Protein AF-A0A0B2UQJ7-F1 (afdb_monomer)

InterPro domains:
  IPR016186 C-type lectin-like/link domain superfamily [G3DSA:3.10.100.10] (32-127)
  IPR016187 C-type lectin fold [SSF56436] (57-125)

pLDDT: mean 87.32, std 9.21, range [37.0, 96.75]

Nearest PDB structures (foldseek):
  2shp-assembly2_B  TM=3.578E-01  e=7.462E+00  Homo sapiens
  4bpc-assembly1_A  TM=3.597E-01  e=8.539E+00  Homo sapiens
  6bn5-assembly1_A  TM=3.570E-01  e=8.539E+00  Homo sapiens

Secondary structure (DSSP, 8-state):
-------HHHHHHHHHHTT----EEE---TT--SPPP---SPTT-EEESSTTHHHHHHHHHHHHH-PPPTT-EEEEETTTTEEEEEEE---SS---HHHHHHHHHHTT-------SHHHHHHHHHH-

Mean predicted aligned error: 7.18 Å

Organism: Toxocara canis (NCBI:txid6265)

Radius of gyration: 19.77 Å; Cα contacts (8 Å, |Δi|>4): 121; chains: 1; bounding box: 39×38×60 Å

Structure (mmCIF, N/CA/C/O backbone):
data_AF-A0A0B2UQJ7-F1
#
_entry.id   AF-A0A0B2UQJ7-F1
#
loop_
_atom_site.group_PDB
_atom_site.id
_atom_site.type_symbol
_atom_site.label_atom_id
_atom_site.label_alt_id
_atom_site.label_comp_id
_atom_site.label_asym_id
_atom_site.label_entity_id
_atom_site.label_seq_id
_atom_site.pdbx_PDB_ins_code
_atom_site.Cartn_x
_atom_site.Cartn_y
_atom_site.Cartn_z
_atom_site.occupancy
_atom_site.B_iso_or_equiv
_atom_site.auth_seq_id
_atom_site.auth_comp_id
_atom_site.auth_asym_id
_atom_site.auth_atom_id
_atom_site.pdbx_PDB_model_num
ATOM 1 N N . MET A 1 1 ? -12.294 -25.355 34.202 1.00 37.00 1 MET A N 1
ATOM 2 C CA . MET A 1 1 ? -11.357 -25.484 33.070 1.00 37.00 1 MET A CA 1
ATOM 3 C C . MET A 1 1 ? -10.940 -24.070 32.682 1.00 37.00 1 MET A C 1
ATOM 5 O O . MET A 1 1 ? -11.781 -23.326 32.201 1.00 37.00 1 MET A O 1
ATOM 9 N N . ARG A 1 2 ? -9.730 -23.628 33.051 1.00 46.50 2 ARG A N 1
ATOM 10 C CA . ARG A 1 2 ? -9.217 -22.312 32.633 1.00 46.50 2 ARG A CA 1
ATOM 11 C C . ARG A 1 2 ? -8.790 -22.459 31.174 1.00 46.50 2 ARG A C 1
ATOM 13 O O . ARG A 1 2 ? -7.950 -23.306 30.900 1.00 46.50 2 ARG A O 1
ATOM 20 N N . GLN A 1 3 ? -9.397 -21.707 30.258 1.00 55.34 3 GLN A N 1
ATOM 21 C CA . GLN A 1 3 ? -8.810 -21.520 28.933 1.00 55.34 3 GLN A CA 1
ATOM 22 C C . GLN A 1 3 ? -7.479 -20.799 29.145 1.00 55.34 3 GLN A C 1
ATOM 24 O O . GLN A 1 3 ? -7.462 -19.692 29.684 1.00 55.34 3 GLN A O 1
ATOM 29 N N . GLU A 1 4 ? -6.370 -21.444 28.791 1.00 61.19 4 GLU A N 1
ATOM 30 C CA . GLU A 1 4 ? -5.119 -20.728 28.572 1.00 61.19 4 GLU A CA 1
ATOM 31 C C . GLU A 1 4 ? -5.360 -19.791 27.391 1.00 61.19 4 GLU A C 1
ATOM 33 O O . GLU A 1 4 ? -5.547 -20.228 26.257 1.00 61.19 4 GLU A O 1
ATOM 38 N N . VAL A 1 5 ? -5.476 -18.498 27.682 1.00 62.97 5 VAL A N 1
ATOM 39 C CA . VAL A 1 5 ? -5.595 -17.477 26.647 1.00 62.97 5 VAL A CA 1
ATOM 40 C C . VAL A 1 5 ? -4.199 -17.325 26.055 1.00 62.97 5 VAL A C 1
ATOM 42 O O . VAL A 1 5 ? -3.311 -16.771 26.701 1.00 62.97 5 VAL A O 1
ATOM 45 N N . GLU A 1 6 ? -3.990 -17.903 24.871 1.00 73.88 6 GLU A N 1
ATOM 46 C CA . GLU A 1 6 ? -2.761 -17.743 24.092 1.00 73.88 6 GLU A CA 1
ATOM 47 C C . GLU A 1 6 ? -2.476 -16.238 23.915 1.00 73.88 6 GLU A C 1
ATOM 49 O O . GLU A 1 6 ? -3.387 -15.451 23.648 1.00 73.88 6 GLU A O 1
ATOM 54 N N . ASP A 1 7 ? -1.223 -15.831 24.145 1.00 86.12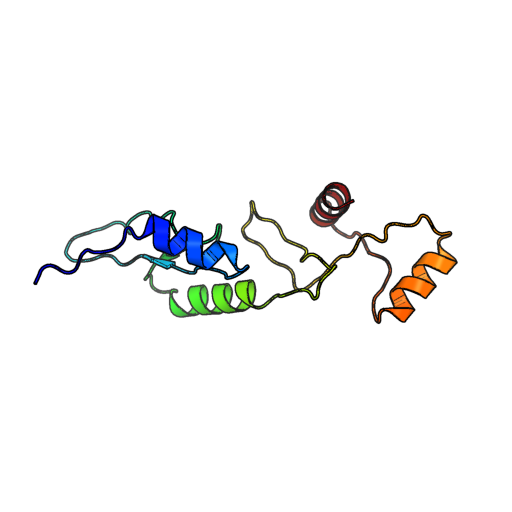 7 ASP A N 1
ATOM 55 C CA . ASP A 1 7 ? -0.800 -14.426 24.105 1.00 86.12 7 ASP A CA 1
ATOM 56 C C . ASP A 1 7 ? -1.174 -13.789 22.747 1.00 86.12 7 ASP A C 1
ATOM 58 O O . ASP A 1 7 ? -0.692 -14.261 21.709 1.00 86.12 7 ASP A O 1
ATOM 62 N N . PRO A 1 8 ? -2.001 -12.723 22.720 1.00 83.19 8 PRO A N 1
ATOM 63 C CA . PRO A 1 8 ? -2.429 -12.067 21.486 1.00 83.19 8 PRO A CA 1
ATOM 64 C C . PRO A 1 8 ? -1.275 -11.635 20.581 1.00 83.19 8 PRO A C 1
ATOM 66 O O . PRO A 1 8 ? -1.420 -11.672 19.360 1.00 83.19 8 PRO A O 1
ATOM 69 N N . CYS A 1 9 ? -0.123 -11.272 21.155 1.00 86.12 9 CYS A N 1
ATOM 70 C CA . CYS A 1 9 ? 1.064 -10.912 20.384 1.00 86.12 9 CYS A CA 1
ATOM 71 C C . CYS A 1 9 ? 1.607 -12.109 19.596 1.00 86.12 9 CYS A C 1
ATOM 73 O O . CYS A 1 9 ? 1.937 -11.972 18.422 1.00 86.12 9 CYS A O 1
ATOM 75 N N . ARG A 1 10 ? 1.636 -13.304 20.201 1.00 87.00 10 ARG A N 1
ATOM 76 C CA . ARG A 1 10 ? 2.077 -14.532 19.518 1.00 87.00 10 ARG A CA 1
ATOM 77 C C . ARG A 1 10 ? 1.137 -14.925 18.386 1.00 87.00 10 ARG A C 1
ATOM 79 O O . ARG A 1 10 ? 1.602 -15.308 17.315 1.00 87.00 10 ARG A O 1
ATOM 86 N N . ILE A 1 11 ? -0.173 -14.806 18.608 1.00 87.19 11 ILE A N 1
ATOM 87 C CA . ILE A 1 11 ? -1.174 -15.065 17.565 1.00 87.19 11 ILE A CA 1
ATOM 88 C C . ILE A 1 11 ? -0.992 -14.079 16.408 1.00 87.19 11 ILE A C 1
ATOM 90 O O . ILE A 1 11 ? -0.996 -14.494 15.251 1.00 87.19 11 ILE A O 1
ATOM 94 N N . ALA A 1 12 ? -0.808 -12.792 16.714 1.00 87.88 12 ALA A N 1
ATOM 95 C CA . ALA A 1 12 ? -0.607 -11.758 15.709 1.00 87.88 12 ALA A CA 1
ATOM 96 C C . ALA A 1 12 ? 0.630 -12.033 14.845 1.00 87.88 12 ALA A C 1
ATOM 98 O O . ALA A 1 12 ? 0.507 -12.042 13.622 1.00 87.88 12 ALA A O 1
ATOM 99 N N . THR A 1 13 ? 1.774 -12.353 15.464 1.00 87.06 13 THR A N 1
ATOM 100 C CA . THR A 1 13 ? 3.001 -12.715 14.739 1.00 87.06 13 THR A CA 1
ATOM 101 C C . THR A 1 13 ? 2.744 -13.862 13.765 1.00 87.06 13 THR A C 1
ATOM 103 O O . THR A 1 13 ? 2.984 -13.703 12.569 1.00 87.06 13 THR A O 1
ATOM 106 N N . ARG A 1 14 ? 2.154 -14.968 14.245 1.00 86.56 14 ARG A N 1
ATOM 107 C CA . ARG A 1 14 ? 1.838 -16.147 13.420 1.00 86.56 14 ARG A CA 1
ATOM 108 C C . ARG A 1 14 ? 0.937 -15.804 12.232 1.00 86.56 14 ARG A C 1
ATOM 110 O O . ARG A 1 14 ? 1.175 -16.282 11.132 1.00 86.56 14 ARG A O 1
ATOM 117 N N . LEU A 1 15 ? -0.087 -14.971 12.433 1.00 86.75 15 LEU A N 1
ATOM 118 C CA . LEU A 1 15 ? -0.978 -14.561 11.343 1.00 86.75 15 LEU A CA 1
ATOM 119 C C . LEU A 1 15 ? -0.227 -13.755 10.277 1.00 86.75 15 LEU A C 1
ATOM 121 O O . LEU A 1 15 ? -0.447 -13.973 9.090 1.00 86.75 15 LEU A O 1
ATOM 125 N N . THR A 1 16 ? 0.665 -12.851 10.683 1.00 84.75 16 THR A N 1
ATOM 126 C CA . THR A 1 16 ? 1.391 -11.969 9.754 1.00 84.75 16 THR A CA 1
ATOM 127 C C . THR A 1 16 ? 2.549 -12.639 9.004 1.00 84.75 16 THR A C 1
ATOM 129 O O . THR A 1 16 ? 2.929 -12.149 7.943 1.00 84.75 16 THR A O 1
ATOM 132 N N . GLU A 1 17 ? 3.093 -13.757 9.499 1.00 80.12 17 GLU A N 1
ATOM 133 C CA . GLU A 1 17 ? 4.189 -14.497 8.841 1.00 80.12 17 GLU A CA 1
ATOM 134 C C . GLU A 1 17 ? 3.795 -15.064 7.464 1.00 80.12 17 GLU A C 1
ATOM 136 O O . GLU A 1 17 ? 4.634 -15.195 6.576 1.00 80.12 17 GLU A O 1
ATOM 141 N N . GLU A 1 18 ? 2.509 -15.341 7.247 1.00 72.25 18 GLU A N 1
ATOM 142 C CA . GLU A 1 18 ? 1.984 -15.936 6.011 1.00 72.25 18 GLU A CA 1
ATOM 143 C C . GLU A 1 18 ? 1.551 -14.887 4.963 1.00 72.25 18 GLU A C 1
ATOM 145 O O . GLU A 1 18 ? 0.660 -15.140 4.155 1.00 72.25 18 GLU A O 1
ATOM 150 N N . ASN A 1 19 ? 2.156 -13.691 4.963 1.00 74.56 19 ASN A N 1
ATOM 151 C CA . ASN A 1 19 ? 1.747 -12.537 4.139 1.00 74.56 19 ASN A CA 1
ATOM 152 C C . ASN A 1 19 ? 0.298 -12.057 4.384 1.00 74.56 19 ASN A C 1
ATOM 154 O O . ASN A 1 19 ? -0.242 -11.298 3.574 1.00 74.56 19 ASN A O 1
ATOM 158 N N . ASN A 1 20 ? -0.338 -12.449 5.492 1.00 84.19 20 ASN A N 1
ATOM 159 C CA . ASN A 1 20 ? -1.658 -11.927 5.833 1.00 84.19 20 ASN A CA 1
ATOM 160 C C . ASN A 1 20 ? -1.557 -10.518 6.427 1.00 84.19 20 ASN A C 1
ATOM 162 O O . ASN A 1 20 ? -0.611 -10.166 7.136 1.00 84.19 20 ASN A O 1
ATOM 166 N N . VAL A 1 21 ? -2.602 -9.727 6.195 1.00 89.19 21 VAL A N 1
ATOM 167 C CA . VAL A 1 21 ? -2.782 -8.412 6.810 1.00 89.19 21 VAL A CA 1
ATOM 168 C C . VAL A 1 21 ? -3.697 -8.538 8.026 1.00 89.19 21 VAL A C 1
ATOM 170 O O . VAL A 1 21 ? -4.852 -8.946 7.903 1.00 89.19 21 VAL A O 1
ATOM 173 N N . LEU A 1 22 ? -3.207 -8.139 9.200 1.00 92.12 22 LEU A N 1
ATOM 174 C CA . LEU A 1 22 ? -3.979 -8.113 10.439 1.00 92.12 22 LEU A CA 1
ATOM 175 C C . LEU A 1 22 ? -4.545 -6.712 10.693 1.00 92.12 22 LEU A C 1
ATOM 177 O O . LEU A 1 22 ? -3.819 -5.787 11.062 1.00 92.12 22 LEU A O 1
ATOM 181 N N . ILE A 1 23 ? -5.862 -6.579 10.529 1.00 92.81 23 ILE A N 1
ATOM 182 C CA . ILE A 1 23 ? -6.622 -5.362 10.836 1.00 92.81 23 ILE A CA 1
ATOM 183 C C . ILE A 1 23 ? -7.169 -5.458 12.260 1.00 92.81 23 ILE A C 1
ATOM 185 O O . ILE A 1 23 ? -7.803 -6.450 12.618 1.00 92.81 23 ILE A O 1
ATOM 189 N N . THR A 1 24 ? -6.983 -4.412 13.068 1.00 93.38 24 THR A N 1
ATOM 190 C CA . THR A 1 24 ? -7.561 -4.343 14.420 1.00 93.38 24 THR A CA 1
ATOM 191 C C . THR A 1 24 ? -8.493 -3.157 14.571 1.00 93.38 24 THR A C 1
ATOM 193 O O . THR A 1 24 ? -8.196 -2.066 14.087 1.00 93.38 24 THR A O 1
ATOM 196 N N . VAL A 1 25 ? -9.580 -3.344 15.322 1.00 93.12 25 VAL A N 1
ATOM 197 C CA . VAL A 1 25 ? -10.526 -2.276 15.663 1.00 93.12 25 VAL A CA 1
ATOM 198 C C . VAL A 1 25 ? -10.505 -2.041 17.169 1.00 93.12 25 VAL A C 1
ATOM 200 O O . VAL A 1 25 ? -10.993 -2.858 17.948 1.00 93.12 25 VAL A O 1
ATOM 203 N N . ALA A 1 26 ? -9.939 -0.917 17.599 1.00 92.19 26 ALA A N 1
ATOM 204 C CA . ALA A 1 26 ? -9.906 -0.545 19.006 1.00 92.19 26 ALA A CA 1
ATOM 205 C C . ALA A 1 26 ? -11.299 -0.115 19.491 1.00 92.19 26 ALA A C 1
ATOM 207 O O . ALA A 1 26 ? -11.921 0.793 18.933 1.00 92.19 26 ALA A O 1
ATOM 208 N N . MET A 1 27 ? -11.772 -0.731 20.573 1.00 89.88 27 MET A N 1
ATOM 209 C CA . MET A 1 27 ? -13.057 -0.421 21.201 1.00 89.88 27 MET A CA 1
ATOM 210 C C . MET A 1 27 ? -12.843 0.264 22.556 1.00 89.88 27 MET A C 1
ATOM 212 O O . MET A 1 27 ? -11.921 -0.078 23.292 1.00 89.88 27 MET A O 1
ATOM 216 N N . LYS A 1 28 ? -13.702 1.233 22.890 1.00 89.31 28 LYS A N 1
ATOM 217 C CA . LYS A 1 28 ? -13.804 1.809 24.241 1.00 89.31 28 LYS A CA 1
ATOM 218 C C . LYS A 1 28 ? -14.906 1.082 24.989 1.00 89.31 28 LYS A C 1
ATOM 220 O O . LYS A 1 28 ? -16.004 0.944 24.454 1.00 89.31 28 LYS A O 1
ATOM 225 N N . PHE A 1 29 ? -14.644 0.696 26.231 1.00 83.25 29 PHE A N 1
ATOM 226 C CA . PHE A 1 29 ? -15.663 0.118 27.102 1.00 83.25 29 PHE A CA 1
ATOM 227 C C . PHE A 1 29 ? -15.838 0.961 28.370 1.00 83.25 29 PHE A C 1
ATOM 229 O O . PHE A 1 29 ? -14.896 1.570 28.884 1.00 83.25 29 PHE A O 1
ATOM 236 N N . GLY A 1 30 ? -17.068 1.007 28.884 1.00 81.69 30 GLY A N 1
ATOM 237 C CA . GLY A 1 30 ? -17.402 1.750 30.099 1.00 81.69 30 GLY A CA 1
ATOM 238 C C . GLY A 1 30 ? -17.174 3.260 29.965 1.00 81.69 30 GLY A C 1
ATOM 239 O O . GLY A 1 30 ? -17.615 3.882 29.004 1.00 81.69 30 GLY A O 1
ATOM 240 N N . LYS A 1 31 ? -16.498 3.861 30.952 1.00 81.31 31 LYS A N 1
ATOM 241 C CA . LYS A 1 31 ? -16.249 5.316 31.033 1.00 81.31 31 LYS A CA 1
ATOM 242 C C . LYS A 1 31 ? -14.942 5.765 30.355 1.00 81.31 31 LYS A C 1
ATOM 244 O O . LYS A 1 31 ? -14.476 6.875 30.607 1.00 81.31 31 LYS A O 1
ATOM 249 N N . GLN A 1 32 ? -14.315 4.917 29.537 1.00 84.38 32 GLN A N 1
ATOM 250 C CA . GLN A 1 32 ? -13.067 5.268 28.854 1.00 84.38 32 GLN A CA 1
ATOM 251 C C . GLN A 1 32 ? -13.284 6.384 27.827 1.00 84.38 32 GLN A C 1
ATOM 253 O O . GLN A 1 32 ? -14.090 6.256 26.908 1.00 84.38 32 GLN A O 1
ATOM 258 N N . GLN A 1 33 ? -12.516 7.469 27.951 1.00 83.00 33 GLN A N 1
ATOM 259 C CA . GLN A 1 33 ? -12.567 8.584 26.999 1.00 83.00 33 GLN A CA 1
ATOM 260 C C . GLN A 1 33 ? -11.677 8.362 25.766 1.00 83.00 33 GLN A C 1
ATOM 262 O O . GLN A 1 33 ? -11.979 8.880 24.689 1.00 83.00 33 GLN A O 1
ATOM 267 N N . LEU A 1 34 ? -10.617 7.552 25.887 1.00 86.44 34 LEU A N 1
ATOM 268 C CA . LEU A 1 34 ? -9.620 7.286 24.841 1.00 86.44 34 LEU A CA 1
ATOM 269 C C . LEU A 1 34 ? -9.641 5.818 24.407 1.00 86.44 34 LEU A C 1
ATOM 271 O O . LEU A 1 34 ? -9.929 4.938 25.213 1.00 86.44 34 LEU A O 1
ATOM 275 N N . PHE A 1 35 ? -9.410 5.576 23.111 1.00 87.62 35 PHE A N 1
ATOM 276 C CA . PHE A 1 35 ? -9.304 4.216 22.584 1.00 87.62 35 PHE A CA 1
ATOM 277 C C . PHE A 1 35 ? -8.005 3.596 23.108 1.00 87.62 35 PHE A C 1
ATOM 279 O O . PHE A 1 35 ? -7.009 4.320 23.225 1.00 87.62 35 PHE A O 1
ATOM 286 N N . PRO A 1 36 ? -7.987 2.292 23.424 1.00 84.94 36 PRO A N 1
ATOM 287 C CA . PRO A 1 36 ? -6.745 1.622 23.770 1.00 84.94 36 PRO A CA 1
ATOM 288 C C . PRO A 1 36 ? -5.779 1.703 22.585 1.00 84.94 36 PRO A C 1
ATOM 290 O O . PRO A 1 36 ? -6.174 1.502 21.434 1.00 84.94 36 PRO A O 1
ATOM 293 N N . LYS A 1 37 ? -4.508 2.000 22.868 1.00 79.31 37 LYS A N 1
ATOM 294 C CA . LYS A 1 37 ? -3.448 1.823 21.874 1.00 79.31 37 LYS A CA 1
ATOM 295 C C . LYS A 1 37 ? -3.228 0.326 21.693 1.00 79.31 37 LYS A C 1
ATOM 297 O O . LYS A 1 37 ? -3.125 -0.397 22.680 1.00 79.31 37 LYS A O 1
ATOM 302 N N . ASN A 1 38 ? -3.196 -0.119 20.445 1.00 72.12 38 ASN A N 1
ATOM 303 C CA . ASN A 1 38 ? -2.926 -1.504 20.100 1.00 72.12 38 ASN A CA 1
ATOM 304 C C . ASN A 1 38 ? -1.866 -1.539 18.998 1.00 72.12 38 ASN A C 1
ATOM 306 O O . ASN A 1 38 ? -2.022 -0.880 17.972 1.00 72.12 38 ASN A O 1
ATOM 310 N N . GLU A 1 39 ? -0.794 -2.280 19.230 1.00 80.62 39 GLU A N 1
ATOM 311 C CA . GLU A 1 39 ? 0.352 -2.378 18.322 1.00 80.62 39 GLU A CA 1
ATOM 312 C C . GLU A 1 39 ? 0.473 -3.779 17.705 1.00 80.62 39 GLU A C 1
ATOM 314 O O . GLU A 1 39 ? 1.444 -4.059 17.018 1.00 80.62 39 GLU A O 1
ATOM 319 N N . ILE A 1 40 ? -0.523 -4.655 17.905 1.00 88.50 40 ILE A N 1
ATOM 320 C CA . ILE A 1 40 ? -0.513 -6.011 17.328 1.00 88.50 40 ILE A CA 1
ATOM 321 C C . ILE A 1 40 ? -0.955 -6.048 15.859 1.00 88.50 40 ILE A C 1
ATOM 323 O O . ILE A 1 40 ? -0.782 -7.065 15.201 1.00 88.50 40 ILE A O 1
ATOM 327 N N . ALA A 1 41 ? -1.578 -4.982 15.350 1.00 90.38 41 ALA A N 1
ATOM 328 C CA . ALA A 1 41 ? -1.990 -4.911 13.951 1.00 90.38 41 ALA A CA 1
ATOM 329 C C . ALA A 1 41 ? -0.776 -4.868 13.021 1.00 90.38 41 ALA A C 1
ATOM 331 O O . ALA A 1 41 ? 0.287 -4.369 13.393 1.00 90.38 41 ALA A O 1
ATOM 332 N N . THR A 1 42 ? -0.968 -5.260 11.762 1.00 89.44 42 THR A N 1
ATOM 333 C CA . THR A 1 42 ? -0.018 -4.882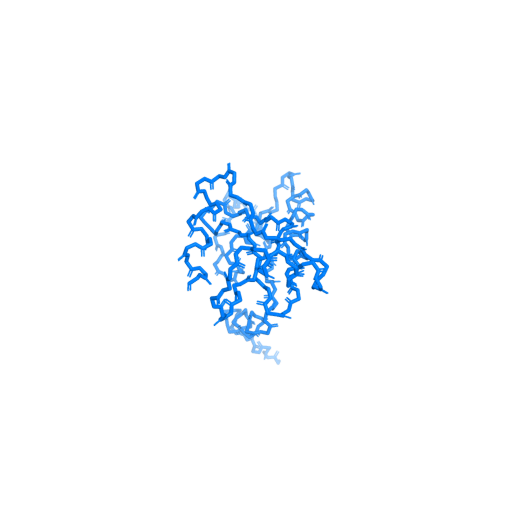 10.713 1.00 89.44 42 THR A CA 1
ATOM 334 C C . THR A 1 42 ? 0.122 -3.350 10.708 1.00 89.44 42 THR A C 1
ATOM 336 O O . THR A 1 42 ? -0.897 -2.655 10.854 1.00 89.44 42 THR A O 1
ATOM 339 N N . PRO A 1 43 ? 1.339 -2.788 10.544 1.00 88.31 43 PRO A N 1
ATOM 340 C CA . PRO A 1 43 ? 1.525 -1.343 10.469 1.00 88.31 43 PRO A CA 1
ATOM 341 C C . PRO A 1 43 ? 0.511 -0.702 9.518 1.00 88.31 43 PRO A C 1
ATOM 343 O O . PRO A 1 43 ? 0.228 -1.242 8.447 1.00 88.31 43 PRO A O 1
ATOM 346 N N . CYS A 1 44 ? -0.070 0.427 9.934 1.00 89.31 44 CYS A N 1
ATOM 347 C CA . CYS A 1 44 ? -1.127 1.150 9.217 1.00 89.31 44 CYS A CA 1
ATOM 348 C C . CYS A 1 44 ? -2.528 0.507 9.170 1.00 89.31 44 CYS A C 1
ATOM 350 O O . CYS A 1 44 ? -3.423 1.094 8.555 1.00 89.31 44 CYS A O 1
ATOM 352 N N . PHE A 1 45 ? -2.763 -0.632 9.829 1.00 92.00 45 PHE A N 1
ATOM 353 C CA . PHE A 1 45 ? -4.068 -1.318 9.861 1.00 92.00 45 PHE A CA 1
ATOM 354 C C . PHE A 1 45 ? -4.757 -1.326 11.233 1.00 92.00 45 PHE A C 1
ATOM 356 O O . PHE A 1 45 ? -5.713 -2.071 11.455 1.00 92.00 45 PHE A O 1
ATOM 363 N N . ASN A 1 46 ? -4.322 -0.462 12.151 1.00 92.69 46 ASN A N 1
ATOM 364 C CA . ASN A 1 46 ? -5.066 -0.202 13.377 1.00 92.69 46 ASN A CA 1
ATOM 365 C C . ASN A 1 46 ? -6.082 0.929 13.153 1.00 92.69 46 ASN A C 1
ATOM 367 O O . ASN A 1 46 ? -5.706 2.045 12.794 1.00 92.69 46 ASN A O 1
ATOM 371 N N . ILE A 1 47 ? -7.363 0.642 13.376 1.00 93.75 47 ILE A N 1
ATOM 372 C CA . ILE A 1 47 ? -8.455 1.617 13.325 1.00 93.75 47 ILE A CA 1
ATOM 373 C C . ILE A 1 47 ? -9.209 1.643 14.655 1.00 93.75 47 ILE A C 1
ATOM 375 O O . ILE A 1 47 ? -9.060 0.770 15.507 1.00 93.75 47 ILE A O 1
ATOM 379 N N . THR A 1 48 ? -10.047 2.657 14.852 1.00 93.56 48 THR A N 1
ATOM 380 C CA . THR A 1 48 ? -10.848 2.794 16.075 1.00 93.56 48 THR A CA 1
ATOM 381 C C . THR A 1 48 ? -12.330 2.657 15.767 1.00 93.56 48 THR A C 1
ATOM 383 O O . THR A 1 48 ? -12.778 3.007 14.677 1.00 93.56 48 THR A O 1
ATOM 386 N N . ASN A 1 49 ? -13.111 2.189 16.740 1.00 92.44 49 ASN A N 1
ATOM 387 C CA . ASN A 1 49 ? -14.568 2.129 16.639 1.00 92.44 49 ASN A CA 1
ATOM 388 C C . ASN A 1 49 ? -15.206 3.523 16.825 1.00 92.44 49 ASN A C 1
ATOM 390 O O . ASN A 1 49 ? -15.943 3.771 17.781 1.00 92.44 49 ASN A O 1
ATOM 394 N N . GLY A 1 50 ? -14.824 4.471 15.966 1.00 89.62 50 GLY A N 1
ATOM 395 C CA . GLY A 1 50 ? -15.355 5.831 15.909 1.00 89.62 50 GLY A CA 1
ATOM 396 C C . GLY A 1 50 ? -16.568 5.957 14.982 1.00 89.62 50 GLY A C 1
ATOM 397 O O . GLY A 1 50 ? -17.111 4.971 14.492 1.00 89.62 50 GLY A O 1
ATOM 398 N N . ARG A 1 51 ? -16.985 7.199 14.697 1.00 91.62 51 ARG A N 1
ATOM 399 C CA . ARG A 1 51 ? -18.132 7.483 13.807 1.00 91.62 51 ARG A CA 1
ATOM 400 C C . ARG A 1 51 ? -17.915 7.007 12.364 1.00 91.62 51 ARG A C 1
ATOM 402 O O . ARG A 1 51 ? -18.886 6.732 11.672 1.00 91.62 51 ARG A O 1
ATOM 409 N N . THR A 1 52 ? -16.661 6.921 11.929 1.00 94.50 52 THR A N 1
ATOM 410 C CA . THR A 1 52 ? -16.242 6.576 10.562 1.00 94.50 52 THR A CA 1
ATOM 411 C C . THR A 1 52 ? -15.789 5.124 10.421 1.00 94.50 52 THR A C 1
ATOM 413 O O . THR A 1 52 ? -15.328 4.748 9.351 1.00 94.50 52 THR A O 1
ATOM 416 N N . VAL A 1 53 ? -15.961 4.280 11.451 1.00 94.38 53 VAL A N 1
ATOM 417 C CA . VAL A 1 53 ? -15.405 2.912 11.485 1.00 94.38 53 VAL A CA 1
ATOM 418 C C . VAL A 1 53 ? -15.752 2.078 10.250 1.00 94.38 53 VAL A C 1
ATOM 420 O O . VAL A 1 53 ? -14.908 1.335 9.768 1.00 94.38 53 VAL A O 1
ATOM 423 N N . ALA A 1 54 ? -16.962 2.222 9.700 1.00 95.12 54 ALA A N 1
ATOM 424 C CA . ALA A 1 54 ? -17.367 1.502 8.495 1.00 95.12 54 ALA A CA 1
ATOM 425 C C . ALA A 1 54 ? -16.547 1.926 7.262 1.00 95.12 54 ALA A C 1
ATOM 427 O O . ALA A 1 54 ? -16.094 1.073 6.503 1.00 95.12 54 ALA A O 1
ATOM 428 N N . GLN A 1 55 ? -16.320 3.232 7.091 1.00 95.75 55 GLN A N 1
ATOM 429 C CA . GLN A 1 55 ? -15.516 3.789 5.999 1.00 95.75 55 GLN A CA 1
ATOM 430 C C . GLN A 1 55 ? -14.035 3.449 6.183 1.00 95.75 55 GLN A C 1
ATOM 432 O O . GLN A 1 55 ? -13.369 3.047 5.231 1.00 95.75 55 GLN A O 1
ATOM 437 N N . ASP A 1 56 ? -13.537 3.555 7.416 1.00 94.19 56 ASP A N 1
ATOM 438 C CA . ASP A 1 56 ? -12.154 3.229 7.755 1.00 94.19 56 ASP A CA 1
ATOM 439 C C . ASP A 1 56 ? -11.875 1.742 7.511 1.00 94.19 56 ASP A C 1
ATOM 441 O O . ASP A 1 56 ? -10.889 1.395 6.864 1.00 94.19 56 ASP A O 1
ATOM 445 N N . LEU A 1 57 ? -12.775 0.858 7.954 1.00 94.56 57 LEU A N 1
ATOM 446 C CA . LEU A 1 57 ? -12.669 -0.580 7.724 1.00 94.56 57 LEU A CA 1
ATOM 447 C C . LEU A 1 57 ? -12.741 -0.919 6.234 1.00 94.56 57 LEU A C 1
ATOM 449 O O . LEU A 1 57 ? -11.921 -1.699 5.759 1.00 94.56 57 LEU A O 1
ATOM 453 N N . GLN A 1 58 ? -13.667 -0.311 5.485 1.00 94.06 58 GLN A N 1
ATOM 454 C CA . GLN A 1 58 ? -13.751 -0.498 4.036 1.00 94.06 58 GLN A CA 1
ATOM 455 C C . GLN A 1 58 ? -12.440 -0.095 3.352 1.00 94.06 58 GLN A C 1
ATOM 457 O O . GLN A 1 58 ? -11.901 -0.875 2.569 1.00 94.06 58 GLN A O 1
ATOM 462 N N . LYS A 1 59 ? -11.887 1.077 3.692 1.00 91.69 59 LYS A N 1
ATOM 463 C CA . LYS A 1 59 ? -10.596 1.535 3.165 1.00 91.69 59 LYS A CA 1
ATOM 464 C C . LYS A 1 59 ? -9.478 0.547 3.496 1.00 91.69 59 LYS A C 1
ATOM 466 O O . LYS A 1 59 ? -8.713 0.187 2.612 1.00 91.69 59 LYS A O 1
ATOM 471 N N . LYS A 1 60 ? -9.415 0.048 4.735 1.00 92.00 60 LYS A N 1
ATOM 472 C CA . LYS A 1 60 ? -8.406 -0.942 5.143 1.00 92.00 60 LYS A CA 1
ATOM 473 C C . LYS A 1 60 ? -8.557 -2.288 4.447 1.00 92.00 60 LYS A C 1
ATOM 475 O O . LYS A 1 60 ? -7.550 -2.897 4.113 1.00 92.00 60 LYS A O 1
ATOM 480 N N . ILE A 1 61 ? -9.774 -2.734 4.164 1.00 91.31 61 ILE A N 1
ATOM 481 C CA . ILE A 1 61 ? -9.990 -3.943 3.363 1.00 91.31 61 ILE A CA 1
ATOM 482 C C . ILE A 1 61 ? -9.528 -3.722 1.915 1.00 91.31 61 ILE A C 1
ATOM 484 O O . ILE A 1 61 ? -8.912 -4.613 1.337 1.00 91.31 61 ILE A O 1
ATOM 488 N N . CYS A 1 62 ? -9.768 -2.543 1.333 1.00 88.56 62 CYS A N 1
ATOM 489 C CA . CYS A 1 62 ? -9.229 -2.199 0.014 1.00 88.56 62 CYS A CA 1
ATOM 490 C C . CYS A 1 62 ? -7.694 -2.186 0.024 1.00 88.56 62 CYS A C 1
ATOM 492 O O . CYS A 1 62 ? -7.085 -2.872 -0.790 1.00 88.56 62 CYS A O 1
ATOM 494 N N . ASP A 1 63 ? -7.080 -1.498 0.992 1.00 88.25 63 ASP A N 1
ATOM 495 C CA . ASP A 1 63 ? -5.623 -1.430 1.152 1.00 88.25 63 ASP A CA 1
ATOM 496 C C . ASP A 1 63 ? -4.996 -2.831 1.306 1.00 88.25 63 ASP A C 1
ATOM 498 O O . ASP A 1 63 ? -3.898 -3.071 0.809 1.00 88.25 63 ASP A O 1
ATOM 502 N N . ALA A 1 64 ? -5.681 -3.755 1.993 1.00 86.94 64 ALA A N 1
ATOM 503 C CA . ALA A 1 64 ? -5.222 -5.129 2.212 1.00 86.94 64 ALA A CA 1
ATOM 504 C C . ALA A 1 64 ? -5.320 -6.016 0.958 1.00 86.94 64 ALA A C 1
ATOM 506 O O . ALA A 1 64 ? -4.546 -6.959 0.821 1.00 86.94 64 ALA A O 1
ATOM 507 N N . ASN A 1 65 ? -6.253 -5.717 0.050 1.00 82.19 65 ASN A N 1
ATOM 508 C CA . ASN A 1 65 ? -6.505 -6.506 -1.160 1.00 82.19 65 ASN A CA 1
ATOM 509 C C . ASN A 1 65 ? -5.742 -6.013 -2.397 1.00 82.19 65 ASN A C 1
ATOM 511 O O . ASN A 1 65 ? -5.856 -6.621 -3.461 1.00 82.19 65 ASN A O 1
ATOM 515 N N . CYS A 1 66 ? -4.951 -4.945 -2.290 1.00 78.44 66 CYS A N 1
ATOM 516 C CA . CYS A 1 66 ? -4.061 -4.500 -3.361 1.00 78.44 66 CYS A CA 1
ATOM 517 C C . CYS A 1 66 ? -2.816 -5.408 -3.455 1.00 78.44 66 CYS A C 1
ATOM 519 O O . CYS A 1 66 ? -1.692 -4.985 -3.184 1.00 78.44 66 CYS A O 1
ATOM 521 N N . PHE A 1 67 ? -3.031 -6.682 -3.785 1.00 79.00 67 PHE A N 1
ATOM 522 C CA . PHE A 1 67 ? -1.988 -7.697 -3.898 1.00 79.00 67 PHE A CA 1
ATOM 523 C C . PHE A 1 67 ? -1.326 -7.657 -5.279 1.00 79.00 67 PHE A C 1
ATOM 525 O O . PHE A 1 67 ? -2.009 -7.614 -6.302 1.00 79.00 67 PHE A O 1
ATOM 532 N N . CYS A 1 68 ? 0.003 -7.733 -5.301 1.00 87.19 68 CYS A N 1
ATOM 533 C CA . CYS A 1 68 ? 0.784 -7.875 -6.525 1.00 87.19 68 CYS A CA 1
ATOM 534 C C . CYS A 1 68 ? 1.220 -9.335 -6.704 1.00 87.19 68 CYS A C 1
ATOM 536 O O . CYS A 1 68 ? 1.671 -9.953 -5.734 1.00 87.19 68 CYS A O 1
ATOM 538 N N . PRO A 1 69 ? 1.118 -9.909 -7.917 1.00 86.81 69 PRO A N 1
ATOM 539 C CA . PRO A 1 69 ? 1.643 -11.244 -8.173 1.00 86.81 69 PRO A CA 1
ATOM 540 C C . PRO A 1 69 ? 3.161 -11.251 -7.970 1.00 86.81 69 PRO A C 1
ATOM 542 O O . PRO A 1 69 ? 3.847 -10.312 -8.363 1.00 86.81 69 PRO A O 1
ATOM 545 N N . ARG A 1 70 ? 3.720 -12.318 -7.389 1.00 84.75 70 ARG A N 1
ATOM 546 C CA . ARG A 1 70 ? 5.186 -12.466 -7.329 1.00 84.75 70 ARG A CA 1
ATOM 547 C C . ARG A 1 70 ? 5.742 -12.545 -8.763 1.00 84.75 70 ARG A C 1
ATOM 549 O O . ARG A 1 70 ? 5.136 -13.248 -9.568 1.00 84.75 70 ARG A O 1
ATOM 556 N N . PRO A 1 71 ? 6.880 -11.899 -9.082 1.00 89.31 71 PRO A N 1
ATOM 557 C CA . PRO A 1 71 ? 7.824 -11.211 -8.189 1.00 89.31 71 PRO A CA 1
ATOM 558 C C . PRO A 1 71 ? 7.570 -9.702 -7.984 1.00 89.31 71 PRO A C 1
ATOM 560 O O . PRO A 1 71 ? 8.432 -9.022 -7.434 1.00 89.31 71 PRO A O 1
ATOM 563 N N . TYR A 1 72 ? 6.428 -9.162 -8.410 1.00 90.62 72 TYR A N 1
ATOM 564 C CA . TYR A 1 72 ? 6.128 -7.739 -8.277 1.00 90.62 72 TYR A CA 1
ATOM 565 C C . TYR A 1 72 ? 5.902 -7.334 -6.817 1.00 90.62 72 TYR A C 1
ATOM 567 O O . TYR A 1 72 ? 5.321 -8.071 -6.016 1.00 90.62 72 TYR A O 1
ATOM 575 N N . VAL A 1 73 ? 6.306 -6.108 -6.500 1.00 90.25 73 VAL A N 1
ATOM 576 C CA . VAL A 1 73 ? 6.089 -5.457 -5.212 1.00 90.25 73 VAL A CA 1
ATOM 577 C C . VAL A 1 73 ? 5.130 -4.285 -5.374 1.00 90.25 73 VAL A C 1
ATOM 579 O O . VAL A 1 73 ? 5.173 -3.546 -6.355 1.00 90.25 73 VAL A O 1
ATOM 582 N N . GLN A 1 74 ? 4.231 -4.118 -4.410 1.00 90.12 74 GLN A N 1
ATOM 583 C CA . GLN A 1 74 ? 3.259 -3.032 -4.437 1.00 90.12 74 GLN A CA 1
ATOM 584 C C . GLN A 1 74 ? 3.931 -1.693 -4.137 1.00 90.12 74 GLN A C 1
ATOM 586 O O . GLN A 1 74 ? 4.584 -1.556 -3.100 1.00 90.12 74 GLN A O 1
ATOM 591 N N . PHE A 1 75 ? 3.689 -0.685 -4.978 1.00 90.62 75 PHE A N 1
ATOM 592 C CA . PHE A 1 75 ? 4.072 0.684 -4.660 1.00 90.62 75 PHE A CA 1
ATOM 593 C C . PHE A 1 75 ? 3.280 1.185 -3.446 1.00 90.62 75 PHE A C 1
ATOM 595 O O . PHE A 1 75 ? 2.043 1.221 -3.437 1.00 90.62 75 PHE A O 1
ATOM 602 N N . ARG A 1 76 ? 4.006 1.560 -2.392 1.00 89.75 76 ARG A N 1
ATOM 603 C CA . ARG A 1 76 ? 3.430 1.998 -1.122 1.00 89.75 76 ARG A CA 1
ATOM 604 C C . ARG A 1 76 ? 4.315 3.005 -0.406 1.00 89.75 76 ARG A C 1
ATOM 606 O O . ARG A 1 76 ? 5.525 3.063 -0.623 1.00 89.75 76 ARG A O 1
ATOM 613 N N . ASN A 1 77 ? 3.697 3.719 0.522 1.00 88.44 77 ASN A N 1
ATOM 614 C CA . ASN A 1 77 ? 4.360 4.581 1.478 1.00 88.44 77 ASN A CA 1
ATOM 615 C C . ASN A 1 77 ? 3.905 4.246 2.891 1.00 88.44 77 ASN A C 1
ATOM 617 O O . ASN A 1 77 ? 2.825 4.630 3.346 1.00 88.44 77 ASN A O 1
ATOM 621 N N . ASP A 1 78 ? 4.779 3.520 3.580 1.00 82.75 78 ASP A N 1
ATOM 622 C CA . ASP A 1 78 ? 4.527 3.023 4.925 1.00 82.75 78 ASP A CA 1
ATOM 623 C C . ASP A 1 78 ? 4.512 4.156 5.972 1.00 82.75 78 ASP A C 1
ATOM 625 O O . ASP A 1 78 ? 3.839 4.027 6.990 1.00 82.75 78 ASP A O 1
ATOM 629 N N . GLU A 1 79 ? 5.167 5.298 5.714 1.00 85.19 79 GLU A N 1
ATOM 630 C CA . GLU A 1 79 ? 5.149 6.466 6.614 1.00 85.19 79 GLU A CA 1
ATOM 631 C C . GLU A 1 79 ? 3.798 7.189 6.584 1.00 85.19 79 GLU A C 1
ATOM 633 O O . GLU A 1 79 ? 3.288 7.620 7.619 1.00 85.19 79 GLU A O 1
ATOM 638 N N . LYS A 1 80 ? 3.201 7.310 5.394 1.00 88.44 80 LYS A N 1
ATOM 639 C CA . LYS A 1 80 ? 1.882 7.932 5.199 1.00 88.44 80 LYS A CA 1
ATOM 640 C C . LYS A 1 80 ? 0.727 6.943 5.298 1.00 88.44 80 LYS A C 1
ATOM 642 O O . LYS A 1 80 ? -0.431 7.358 5.267 1.00 88.44 80 LYS A O 1
ATOM 647 N N . CYS A 1 81 ? 1.019 5.650 5.432 1.00 87.50 81 CYS A N 1
ATOM 648 C CA . CYS A 1 81 ? 0.026 4.585 5.376 1.00 87.50 81 CYS A CA 1
ATOM 649 C C . CYS A 1 81 ? -0.774 4.569 4.063 1.00 87.50 81 CYS A C 1
ATOM 651 O O . CYS A 1 81 ? -1.980 4.303 4.069 1.00 87.50 81 CYS A O 1
ATOM 653 N N . GLU A 1 82 ? -0.099 4.858 2.952 1.00 87.19 82 GLU A N 1
ATOM 654 C CA . GLU A 1 82 ? -0.684 4.922 1.614 1.00 87.19 82 GLU A CA 1
ATOM 655 C C . GLU A 1 82 ? -0.242 3.717 0.785 1.00 87.19 82 GLU A C 1
ATOM 657 O O . GLU A 1 82 ? 0.919 3.309 0.789 1.00 87.19 82 GLU A O 1
ATOM 662 N N . ARG A 1 83 ? -1.200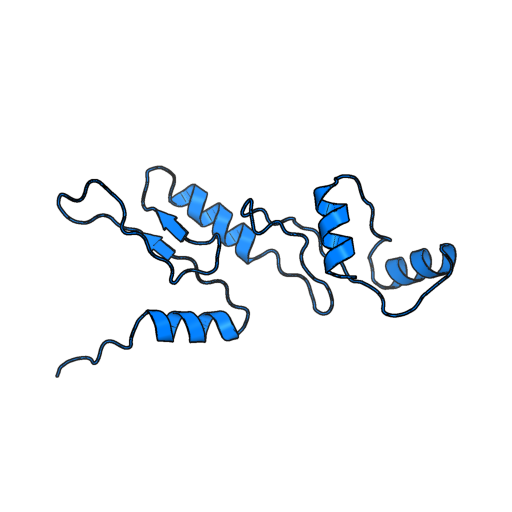 3.129 0.075 1.00 87.44 83 ARG A N 1
ATOM 663 C CA . ARG A 1 83 ? -0.996 2.001 -0.827 1.00 87.44 83 ARG A CA 1
ATOM 664 C C . ARG A 1 83 ? -1.585 2.353 -2.177 1.00 87.44 83 ARG A C 1
ATOM 666 O O . ARG A 1 83 ? -2.714 2.835 -2.246 1.00 87.44 83 ARG A O 1
ATOM 673 N N . TYR A 1 84 ? -0.829 2.098 -3.235 1.00 87.25 84 TYR A N 1
ATOM 674 C CA . TYR A 1 84 ? -1.248 2.398 -4.594 1.00 87.25 84 TYR A CA 1
ATOM 675 C C . TYR A 1 84 ? -1.659 1.114 -5.312 1.00 87.25 84 TYR A C 1
ATOM 677 O O . TYR A 1 84 ? -1.202 0.017 -4.982 1.00 87.25 84 TYR A O 1
ATOM 685 N N . ALA A 1 85 ? -2.541 1.247 -6.300 1.00 85.81 85 ALA A N 1
ATOM 686 C CA . ALA A 1 85 ? -2.962 0.150 -7.171 1.00 85.81 85 ALA A CA 1
ATOM 687 C C . ALA A 1 85 ? -1.930 -0.104 -8.286 1.00 85.81 85 ALA A C 1
ATOM 689 O O . ALA A 1 85 ? -2.291 -0.329 -9.437 1.00 85.81 85 ALA A O 1
ATOM 690 N N . GLU A 1 86 ? -0.645 -0.001 -7.951 1.00 89.38 86 GLU A N 1
ATOM 691 C CA . GLU A 1 86 ? 0.461 -0.169 -8.882 1.00 89.38 86 GLU A CA 1
ATOM 692 C C . GLU A 1 86 ? 1.460 -1.180 -8.321 1.00 89.38 86 GLU A C 1
ATOM 694 O O . GLU A 1 86 ? 1.818 -1.147 -7.139 1.00 89.38 86 GLU A O 1
ATOM 699 N N . CYS A 1 87 ? 1.907 -2.070 -9.196 1.00 91.62 87 CYS A N 1
ATOM 700 C CA . C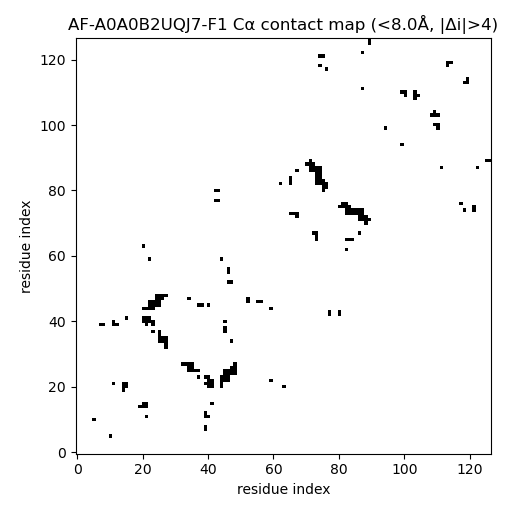YS A 1 87 ? 2.880 -3.106 -8.914 1.00 91.62 87 CYS A CA 1
ATOM 701 C C . CYS A 1 87 ? 4.138 -2.828 -9.733 1.00 91.62 87 CYS A C 1
ATOM 703 O O . CYS A 1 87 ? 4.058 -2.598 -10.936 1.00 91.62 87 CYS A O 1
ATOM 705 N N . VAL A 1 88 ? 5.297 -2.874 -9.088 1.00 92.81 88 VAL A N 1
ATOM 706 C CA . VAL A 1 88 ? 6.595 -2.620 -9.714 1.00 92.81 88 VAL A CA 1
ATOM 707 C C . VAL A 1 88 ? 7.440 -3.880 -9.606 1.00 92.81 88 VAL A C 1
ATOM 709 O O . VAL A 1 88 ? 7.417 -4.567 -8.587 1.00 92.81 88 VAL A O 1
ATOM 712 N N . TYR A 1 89 ? 8.192 -4.191 -10.653 1.00 92.50 89 TYR A N 1
ATOM 713 C CA . TYR A 1 89 ? 9.165 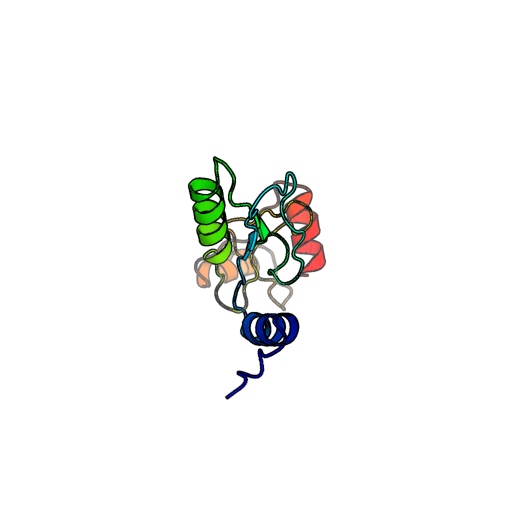-5.274 -10.643 1.00 92.50 89 TYR A CA 1
ATOM 714 C C . TYR A 1 89 ? 10.471 -4.782 -11.255 1.00 92.50 89 TYR A C 1
ATOM 716 O O . TYR A 1 89 ? 10.481 -4.221 -12.352 1.00 92.50 89 TYR A O 1
ATOM 724 N N . MET A 1 90 ? 11.576 -4.979 -10.536 1.00 89.75 90 MET A N 1
ATOM 725 C CA . MET A 1 90 ? 12.901 -4.706 -11.069 1.00 89.75 90 MET A CA 1
ATOM 726 C C . MET A 1 90 ? 13.433 -5.952 -11.772 1.00 89.75 90 MET A C 1
ATOM 728 O O . MET A 1 90 ? 13.674 -6.990 -11.153 1.00 89.75 90 MET A O 1
ATOM 732 N N . HIS A 1 91 ? 13.654 -5.834 -13.076 1.00 88.12 91 HIS A N 1
ATOM 733 C CA . HIS A 1 91 ? 14.243 -6.915 -13.846 1.00 88.12 91 HIS A CA 1
ATOM 734 C C . HIS A 1 91 ? 15.750 -7.019 -13.555 1.00 88.12 91 HIS A C 1
ATOM 736 O O . HIS A 1 91 ? 16.477 -6.030 -13.614 1.00 88.12 91 HIS A O 1
ATOM 742 N N . GLY A 1 92 ? 16.249 -8.230 -13.293 1.00 86.56 92 GLY A N 1
ATOM 743 C CA . GLY A 1 92 ? 17.652 -8.461 -12.909 1.00 86.56 92 GLY A CA 1
ATOM 744 C C . GLY A 1 92 ? 18.692 -8.346 -14.036 1.00 86.56 92 GLY A C 1
ATOM 745 O O . GLY A 1 92 ? 19.847 -8.709 -13.828 1.00 86.56 92 GLY A O 1
ATOM 746 N N . ILE A 1 93 ? 18.306 -7.895 -15.234 1.00 89.06 93 ILE A N 1
ATOM 747 C CA . ILE A 1 93 ? 19.206 -7.756 -16.388 1.00 89.06 93 ILE A CA 1
ATOM 748 C C . ILE A 1 93 ? 19.190 -6.321 -16.901 1.00 89.06 93 ILE A C 1
ATOM 750 O O . ILE A 1 93 ? 18.143 -5.686 -16.999 1.00 89.06 93 ILE A O 1
ATOM 754 N N . SER A 1 94 ? 20.371 -5.822 -17.262 1.00 90.81 94 SER A N 1
ATOM 755 C CA . SER A 1 94 ? 20.502 -4.526 -17.921 1.00 90.81 94 SER A CA 1
ATOM 756 C C . SER A 1 94 ? 20.229 -4.690 -19.411 1.00 90.81 94 SER A C 1
ATOM 758 O O . SER A 1 94 ? 20.896 -5.475 -20.089 1.00 90.81 94 SER A O 1
ATOM 760 N N . LEU A 1 95 ? 19.238 -3.958 -19.915 1.00 92.56 95 LEU A N 1
ATOM 761 C CA . LEU A 1 95 ? 18.806 -4.003 -21.306 1.00 92.56 95 LEU A CA 1
ATOM 762 C C . LEU A 1 95 ? 18.849 -2.603 -21.928 1.00 92.56 95 LEU A C 1
ATOM 764 O O . LEU A 1 95 ? 18.569 -1.614 -21.245 1.00 92.56 95 LEU A O 1
ATOM 768 N N . PRO A 1 96 ? 19.129 -2.489 -23.239 1.00 95.75 96 PRO A N 1
ATOM 769 C CA . PRO A 1 96 ? 18.861 -1.262 -23.976 1.00 95.75 96 PRO A CA 1
ATOM 770 C C . PRO A 1 96 ? 17.383 -0.876 -23.863 1.00 95.75 96 PRO A C 1
ATOM 772 O O . PRO A 1 96 ? 16.512 -1.744 -23.819 1.00 95.75 96 PRO A O 1
ATOM 775 N N . TYR A 1 97 ? 17.092 0.425 -23.898 1.00 94.25 97 TYR A N 1
ATOM 776 C CA . TYR A 1 97 ? 15.742 0.964 -23.691 1.00 94.25 97 TYR A CA 1
ATOM 777 C C . TYR A 1 97 ? 14.648 0.252 -24.508 1.00 94.25 97 TYR A C 1
ATOM 779 O O . TYR A 1 97 ? 13.627 -0.146 -23.958 1.00 94.25 97 TYR A O 1
ATOM 787 N N . GLN A 1 98 ? 14.873 0.041 -25.809 1.00 96.75 98 GLN A N 1
ATOM 788 C CA . GLN A 1 98 ? 13.888 -0.604 -26.688 1.00 96.75 98 GLN A CA 1
ATOM 789 C C . GLN A 1 98 ? 13.602 -2.056 -26.284 1.00 96.75 98 GLN A C 1
ATOM 791 O O . GLN A 1 98 ? 12.449 -2.481 -26.295 1.00 96.75 98 GLN A O 1
ATOM 796 N N . SER A 1 99 ? 14.638 -2.799 -25.889 1.00 95.75 99 SER A N 1
ATOM 797 C CA . SER A 1 99 ? 14.495 -4.169 -25.396 1.00 95.75 99 SER A CA 1
ATOM 798 C C . SER A 1 99 ? 13.754 -4.197 -24.062 1.00 95.75 99 SER A C 1
ATOM 800 O O . SER A 1 99 ? 12.839 -4.991 -23.915 1.00 95.75 99 SER A O 1
ATOM 802 N N . ALA A 1 100 ? 14.068 -3.285 -23.136 1.00 94.69 100 ALA A N 1
ATOM 803 C CA . ALA A 1 100 ? 13.359 -3.183 -21.859 1.00 94.69 100 ALA A CA 1
ATOM 804 C C . ALA A 1 100 ? 11.858 -2.896 -22.048 1.00 94.69 100 ALA A C 1
ATOM 806 O O . ALA A 1 100 ? 11.022 -3.541 -21.424 1.00 94.69 100 ALA A O 1
ATOM 807 N N . VAL A 1 101 ? 11.501 -1.973 -22.952 1.00 95.94 101 VAL A N 1
ATOM 808 C CA . VAL A 1 101 ? 10.094 -1.676 -23.277 1.00 95.94 101 VAL A CA 1
ATOM 809 C C . VAL A 1 101 ? 9.384 -2.893 -23.873 1.00 95.94 101 VAL A C 1
ATOM 811 O O . VAL A 1 101 ? 8.233 -3.146 -23.523 1.00 95.94 101 VAL A O 1
ATOM 814 N N . ALA A 1 102 ? 10.042 -3.632 -24.770 1.00 95.75 102 ALA A N 1
ATOM 815 C CA .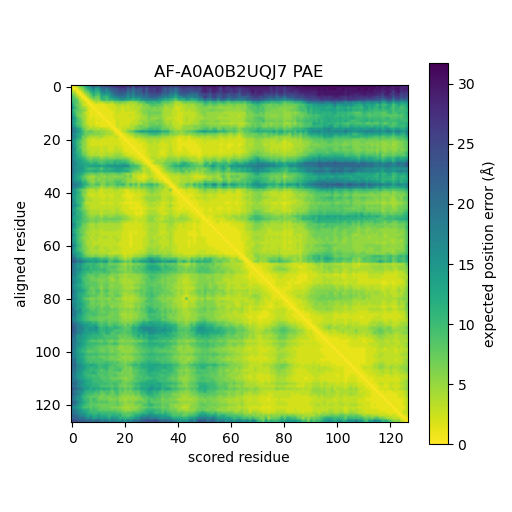 ALA A 1 102 ? 9.481 -4.849 -25.350 1.00 95.75 102 ALA A CA 1
ATOM 816 C C . ALA A 1 102 ? 9.258 -5.930 -24.282 1.00 95.75 102 ALA A C 1
ATOM 818 O O . ALA A 1 102 ? 8.154 -6.452 -24.190 1.00 95.75 102 ALA A O 1
ATOM 819 N N . THR A 1 103 ? 10.253 -6.181 -23.428 1.00 94.25 103 THR A N 1
ATOM 820 C CA . THR A 1 103 ? 10.161 -7.153 -22.331 1.00 94.25 103 THR A CA 1
ATOM 821 C C . THR A 1 103 ? 9.024 -6.819 -21.368 1.00 94.25 103 THR A C 1
ATOM 823 O O . THR A 1 103 ? 8.198 -7.677 -21.096 1.00 94.25 103 THR A O 1
ATOM 826 N N . CYS A 1 104 ? 8.890 -5.564 -20.918 1.00 93.75 104 CYS A N 1
ATOM 827 C CA . CYS A 1 104 ? 7.766 -5.196 -20.050 1.00 93.75 104 CYS A CA 1
ATOM 828 C C . CYS A 1 104 ? 6.406 -5.458 -20.720 1.00 93.75 104 CYS A C 1
ATOM 830 O O . CYS A 1 104 ? 5.479 -5.915 -20.057 1.00 93.75 104 CYS A O 1
ATOM 832 N N . ARG A 1 105 ? 6.283 -5.196 -22.029 1.00 95.12 105 ARG A N 1
ATOM 833 C CA . ARG A 1 105 ? 5.042 -5.445 -22.781 1.00 95.12 105 ARG A CA 1
ATOM 834 C C . ARG A 1 105 ? 4.720 -6.929 -22.933 1.00 95.12 105 ARG A C 1
ATOM 836 O O . ARG A 1 105 ? 3.543 -7.258 -22.996 1.00 95.12 105 ARG A O 1
ATOM 843 N N . GLU A 1 106 ? 5.728 -7.796 -23.021 1.00 93.81 106 GLU A N 1
ATOM 844 C CA . GLU A 1 106 ? 5.533 -9.255 -23.038 1.00 93.81 106 GLU A CA 1
ATOM 845 C C . GLU A 1 106 ? 4.918 -9.759 -21.722 1.00 93.81 106 GLU A C 1
ATOM 847 O O . GLU A 1 106 ? 4.138 -10.707 -21.747 1.00 93.81 106 GLU A O 1
ATOM 852 N N . ASP A 1 107 ? 5.182 -9.065 -20.611 1.00 89.62 107 ASP A N 1
ATOM 853 C CA . ASP A 1 107 ? 4.602 -9.326 -19.286 1.00 89.62 107 ASP A CA 1
ATOM 854 C C . ASP A 1 107 ? 3.300 -8.532 -19.015 1.00 89.62 107 ASP A C 1
ATOM 856 O O . ASP A 1 107 ? 2.959 -8.272 -17.859 1.00 89.62 107 ASP A O 1
ATOM 860 N N . ASP A 1 108 ? 2.590 -8.074 -20.057 1.00 92.12 108 ASP A N 1
ATOM 861 C CA . ASP A 1 108 ? 1.383 -7.226 -19.950 1.00 92.12 108 ASP A CA 1
ATOM 862 C C . ASP A 1 108 ? 1.583 -5.972 -19.064 1.00 92.12 108 ASP A C 1
ATOM 864 O O . ASP A 1 108 ? 0.662 -5.458 -18.423 1.00 92.12 108 ASP A O 1
ATOM 868 N N . SER A 1 109 ? 2.811 -5.450 -19.036 1.00 92.56 109 SER A N 1
ATOM 869 C CA . SER A 1 109 ? 3.218 -4.301 -18.228 1.00 92.56 109 SER A CA 1
ATOM 870 C C . SER A 1 109 ? 3.876 -3.212 -19.083 1.00 92.56 109 SER A C 1
ATOM 872 O O . SER A 1 109 ? 3.966 -3.293 -20.312 1.00 92.56 109 SER A O 1
ATOM 874 N N . HIS A 1 110 ? 4.325 -2.135 -18.445 1.00 94.88 110 HIS A N 1
ATOM 875 C CA . HIS A 1 110 ? 5.075 -1.074 -19.107 1.00 94.88 110 HIS A CA 1
ATOM 876 C C . HIS A 1 110 ? 6.313 -0.706 -18.301 1.00 94.88 110 HIS A C 1
ATOM 878 O O . HIS A 1 110 ? 6.395 -0.950 -17.098 1.00 94.88 110 HIS A O 1
ATOM 884 N N . LEU A 1 111 ? 7.282 -0.091 -18.980 1.00 94.06 111 LEU A N 1
ATOM 885 C CA . LEU A 1 111 ? 8.439 0.475 -18.303 1.00 94.06 111 LEU A CA 1
ATOM 886 C C . LEU 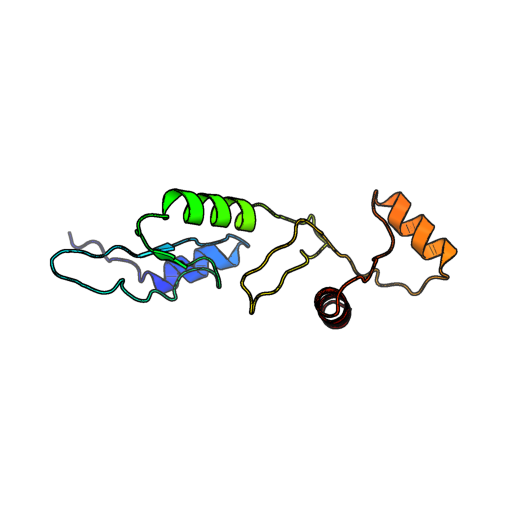A 1 111 ? 7.960 1.506 -17.272 1.00 94.06 111 LEU A C 1
ATOM 888 O O . LEU A 1 111 ? 7.070 2.308 -17.571 1.00 94.06 111 LEU A O 1
ATOM 892 N N . VAL A 1 112 ? 8.545 1.463 -16.075 1.00 93.19 112 VAL A N 1
ATOM 893 C CA . VAL A 1 112 ? 8.141 2.324 -14.961 1.00 93.19 112 VAL A CA 1
ATOM 894 C C . VAL A 1 112 ? 8.206 3.802 -15.350 1.00 93.19 112 VAL A C 1
ATOM 896 O O . VAL A 1 112 ? 9.188 4.278 -15.922 1.00 93.19 112 VAL A O 1
ATOM 899 N N . ASP A 1 113 ? 7.151 4.533 -15.022 1.00 92.81 113 ASP A N 1
ATOM 900 C CA . ASP A 1 113 ? 7.060 5.978 -15.148 1.00 92.81 113 ASP A CA 1
ATOM 901 C C . ASP A 1 113 ? 7.201 6.634 -13.770 1.00 92.81 113 ASP A C 1
ATOM 903 O O . ASP A 1 113 ? 6.664 6.173 -12.768 1.00 92.81 113 ASP A O 1
ATOM 907 N N . ILE A 1 114 ? 7.967 7.718 -13.679 1.00 93.00 114 ILE A N 1
ATOM 908 C CA . ILE A 1 114 ? 8.233 8.386 -12.401 1.00 93.00 114 ILE A CA 1
ATOM 909 C C . ILE A 1 114 ? 7.673 9.803 -12.479 1.00 93.00 114 ILE A C 1
ATOM 911 O O . ILE A 1 114 ? 8.271 10.687 -13.086 1.00 93.00 114 ILE A O 1
ATOM 915 N N . PHE A 1 115 ? 6.512 10.008 -11.853 1.00 91.88 115 PHE A N 1
ATOM 916 C CA . PHE A 1 115 ? 5.829 11.309 -11.791 1.00 91.88 115 PHE A CA 1
ATOM 917 C C . PHE A 1 115 ? 5.823 11.937 -10.394 1.00 91.88 115 PHE A C 1
ATOM 919 O O . PHE A 1 115 ? 5.266 13.016 -10.200 1.00 91.88 115 PHE A O 1
ATOM 926 N N . SER A 1 116 ? 6.421 11.272 -9.405 1.00 91.12 116 SER A N 1
ATOM 927 C CA . SER A 1 116 ? 6.520 11.778 -8.041 1.00 91.12 116 SER A CA 1
ATOM 928 C C . SER A 1 116 ? 7.856 11.399 -7.412 1.00 91.12 116 SER A C 1
ATOM 930 O O . SER A 1 116 ? 8.415 10.334 -7.679 1.00 91.12 116 SER A O 1
ATOM 932 N N . GLU A 1 117 ? 8.342 12.262 -6.522 1.00 92.56 117 GLU A N 1
ATOM 933 C CA . GLU A 1 117 ? 9.551 12.009 -5.728 1.00 92.56 117 GLU A CA 1
ATOM 934 C C . GLU A 1 117 ? 9.399 10.748 -4.858 1.00 92.56 117 GLU A C 1
ATOM 936 O O . GLU A 1 117 ? 10.349 10.015 -4.594 1.00 92.56 117 GLU A O 1
ATOM 941 N N . GLU A 1 118 ? 8.171 10.467 -4.427 1.00 91.50 118 GLU A N 1
ATOM 942 C CA . GLU A 1 118 ? 7.839 9.286 -3.644 1.00 91.50 118 GLU A CA 1
ATOM 943 C C . GLU A 1 118 ? 8.054 7.991 -4.429 1.00 91.50 118 GLU A C 1
ATOM 945 O O . GLU A 1 118 ? 8.711 7.078 -3.927 1.00 91.50 118 GLU A O 1
ATOM 950 N N . LYS A 1 119 ? 7.576 7.943 -5.678 1.00 91.81 119 LYS A N 1
ATOM 951 C CA . LYS A 1 119 ? 7.779 6.797 -6.564 1.00 91.81 119 LYS A CA 1
ATOM 952 C C . LYS A 1 119 ? 9.250 6.638 -6.929 1.00 91.81 119 LYS A C 1
ATOM 954 O O . LYS A 1 119 ? 9.754 5.521 -6.940 1.00 91.81 119 LYS A O 1
ATOM 959 N N . GLU A 1 120 ? 9.968 7.742 -7.131 1.00 93.12 120 GLU A N 1
ATOM 960 C CA . GLU A 1 120 ? 11.411 7.695 -7.375 1.00 93.12 120 GLU A CA 1
ATOM 961 C C . GLU A 1 120 ? 12.175 7.062 -6.204 1.00 93.12 120 GLU A C 1
ATOM 963 O O . GLU A 1 120 ? 13.000 6.170 -6.407 1.00 93.12 120 GLU A O 1
ATOM 968 N N . ARG A 1 121 ? 11.890 7.491 -4.967 1.00 92.75 121 ARG A N 1
ATOM 969 C CA . ARG A 1 121 ? 12.515 6.919 -3.765 1.00 92.75 121 ARG A CA 1
ATOM 970 C C . ARG A 1 121 ? 12.150 5.454 -3.559 1.00 92.75 121 ARG A C 1
ATOM 972 O O . ARG A 1 121 ? 12.996 4.695 -3.095 1.00 92.75 121 ARG A O 1
ATOM 979 N N . PHE A 1 12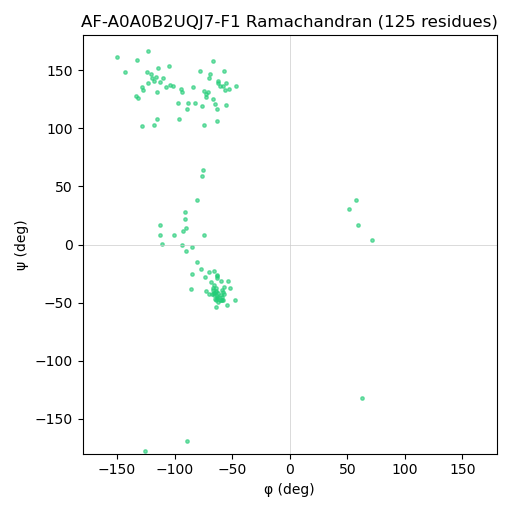2 ? 10.912 5.072 -3.869 1.00 91.62 122 PHE A N 1
ATOM 980 C CA . PHE A 1 122 ? 10.467 3.686 -3.782 1.00 91.62 122 PHE A CA 1
ATOM 981 C C . PHE A 1 122 ? 11.232 2.800 -4.768 1.00 91.62 122 PHE A C 1
ATOM 983 O O . PHE A 1 122 ? 11.885 1.850 -4.349 1.00 91.62 122 PHE A O 1
ATOM 990 N N . VAL A 1 123 ? 11.241 3.166 -6.054 1.00 90.94 123 VAL A N 1
ATOM 991 C CA . VAL A 1 123 ? 11.935 2.399 -7.100 1.00 90.94 123 VAL A CA 1
ATOM 992 C C . VAL A 1 123 ? 13.425 2.264 -6.788 1.00 90.94 123 VAL A C 1
ATOM 994 O O . VAL A 1 123 ? 13.952 1.174 -6.929 1.00 90.94 123 VAL A O 1
ATOM 997 N N . LYS A 1 124 ? 14.086 3.321 -6.291 1.00 89.50 124 LYS A N 1
ATOM 998 C CA . LYS A 1 124 ? 15.508 3.278 -5.895 1.00 89.50 124 LYS A CA 1
ATOM 999 C C . LYS A 1 124 ? 15.819 2.366 -4.703 1.00 89.50 124 LYS A C 1
ATOM 1001 O O . LYS A 1 124 ? 16.977 2.021 -4.507 1.00 89.50 124 LYS A O 1
ATOM 1006 N N . ARG A 1 125 ? 14.837 2.073 -3.847 1.00 85.88 125 ARG A N 1
ATOM 1007 C CA . ARG A 1 125 ? 15.004 1.188 -2.681 1.00 85.88 125 ARG A CA 1
ATOM 1008 C C . ARG A 1 125 ? 14.804 -0.275 -3.061 1.00 85.88 125 ARG A C 1
ATOM 1010 O O . ARG A 1 125 ? 15.487 -1.136 -2.523 1.00 85.88 125 ARG A O 1
ATOM 1017 N N . GLU A 1 126 ? 13.842 -0.520 -3.943 1.00 75.50 126 GLU A N 1
ATOM 1018 C CA . GLU A 1 126 ? 13.501 -1.851 -4.453 1.00 75.50 126 GLU A CA 1
ATOM 1019 C C . GLU A 1 126 ? 14.388 -2.271 -5.645 1.00 75.50 126 GLU A C 1
ATOM 1021 O O . GLU A 1 126 ? 14.226 -3.377 -6.162 1.00 75.50 126 GLU A O 1
ATOM 1026 N N . SER A 1 127 ? 15.305 -1.391 -6.081 1.00 61.00 127 SER A N 1
ATOM 1027 C CA . SER A 1 127 ? 16.341 -1.635 -7.094 1.00 61.00 127 SER A CA 1
ATOM 1028 C C . SER A 1 127 ? 17.709 -1.928 -6.493 1.00 61.00 127 SER A C 1
ATOM 1030 O O . SER A 1 127 ? 18.400 -2.845 -6.984 1.00 61.00 127 SER A O 1
#

Foldseek 3Di:
DDPPPPDLLVVLVVCPVVVAFFAEEFEDDDPDPDTDDDDSGDQLRYHYPDPCVVVSVVVSVVQRPLDDPPPWDWQADSVVSGTDNDTDDDDPDDDDPVVQQVVQVVVVHGDDDDPDPSVVVVVVVND

Sequence (127 aa):
MRQEVEDPCRIATRLTEENNVLITVAMKFGKQQLFPKNEIATPCFNITNGRTVAQDLQKKICDANCFCPRPYVQFRNDEKCERYAECVYMHGISLPYQSAVATCREDDSHLVDIFSEEKERFVKRES

Solvent-accessible surface area (backbone atoms only — not comparable to full-atom values): 8044 Å² total;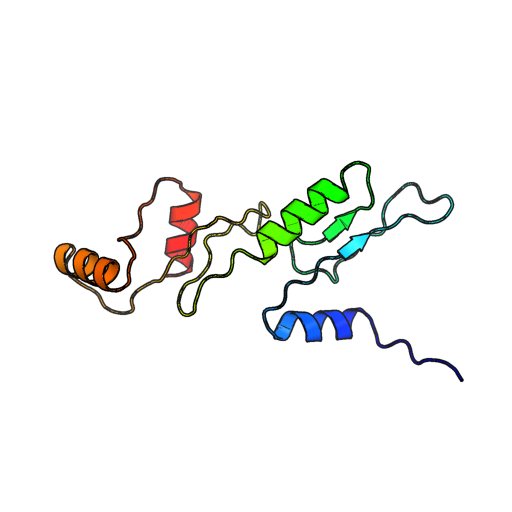 per-residue (Å²): 133,83,79,80,76,74,57,66,61,60,55,34,51,62,52,43,73,74,78,42,78,43,72,38,73,31,63,64,66,90,89,52,90,60,62,61,90,72,82,65,31,40,89,82,32,63,46,53,72,55,99,53,32,69,60,53,49,51,51,48,53,52,60,66,63,57,72,45,65,85,89,32,43,54,46,61,38,82,91,78,60,44,71,46,98,43,64,49,69,73,72,96,65,94,62,60,71,70,57,43,44,50,54,27,46,75,70,81,45,64,65,89,80,76,91,44,74,66,54,46,55,47,52,67,69,73,98